Protein AF-A0A7V9IPS7-F1 (afdb_monomer)

Mean predicted aligned error: 5.64 Å

Sequence (61 aa):
MIRPHRKTSGRIIEELQDRLRALPIPVIGRIGDGALWLDLRCLRPSDEAAFVANLNALVTA

Radius of gyration: 12.07 Å; Cα contacts (8 Å, |Δi|>4): 55; chains: 1; bounding box: 23×17×37 Å

pLDDT: mean 83.04, std 9.98, range [46.97, 91.38]

Structure (mmCIF, N/CA/C/O backbone):
data_AF-A0A7V9IPS7-F1
#
_entry.id   AF-A0A7V9IPS7-F1
#
loop_
_atom_site.group_PDB
_atom_site.id
_atom_site.type_symbol
_atom_site.label_atom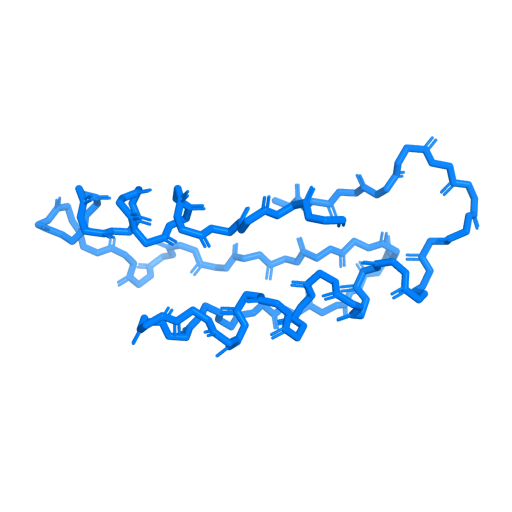_id
_atom_site.label_alt_id
_atom_site.label_comp_id
_atom_site.label_asym_id
_atom_site.label_entity_id
_atom_site.label_seq_id
_atom_site.pdbx_PDB_ins_code
_atom_site.Cartn_x
_atom_site.Cartn_y
_atom_site.Cartn_z
_atom_site.occupancy
_atom_site.B_iso_or_equiv
_atom_site.auth_seq_id
_atom_site.auth_comp_id
_atom_site.auth_asym_id
_atom_site.auth_atom_id
_atom_site.pdbx_PDB_model_num
ATOM 1 N N . MET A 1 1 ? 2.967 -10.835 -4.110 1.00 72.62 1 MET A N 1
ATOM 2 C CA . MET A 1 1 ? 3.228 -10.210 -5.425 1.00 72.62 1 MET A CA 1
ATOM 3 C C . MET A 1 1 ? 1.909 -10.130 -6.173 1.00 72.62 1 MET A C 1
ATOM 5 O O . MET A 1 1 ? 1.217 -11.137 -6.220 1.00 72.62 1 MET A O 1
ATOM 9 N N . ILE A 1 2 ? 1.547 -8.966 -6.707 1.00 79.31 2 ILE A N 1
ATOM 10 C CA . ILE A 1 2 ? 0.296 -8.739 -7.448 1.00 79.31 2 ILE A CA 1
ATOM 11 C C . ILE A 1 2 ? 0.647 -8.530 -8.925 1.00 79.31 2 ILE A C 1
ATOM 13 O O . ILE A 1 2 ? 1.575 -7.779 -9.228 1.00 79.31 2 ILE A O 1
ATOM 17 N N . ARG A 1 3 ? -0.075 -9.192 -9.837 1.00 78.12 3 ARG A N 1
ATOM 18 C CA . ARG A 1 3 ? 0.097 -9.064 -11.293 1.00 78.12 3 ARG A CA 1
ATOM 19 C C . ARG A 1 3 ? -1.226 -8.7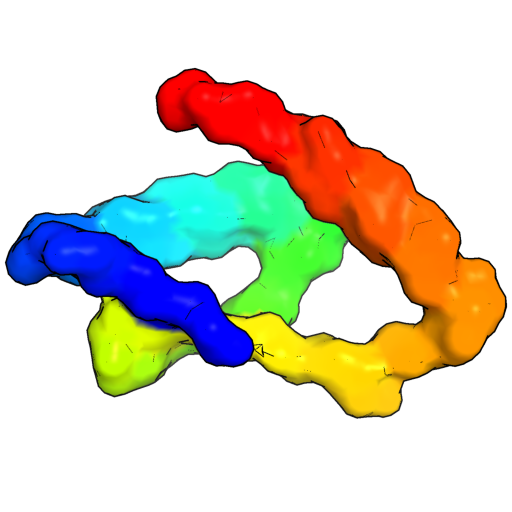30 -11.987 1.00 78.12 3 ARG A C 1
ATOM 21 O O . ARG A 1 3 ? -2.249 -9.300 -11.612 1.00 78.12 3 ARG A O 1
ATOM 28 N N . PRO A 1 4 ? -1.219 -7.865 -13.015 1.00 74.31 4 PRO A N 1
ATOM 29 C CA . PRO A 1 4 ? -2.397 -7.586 -13.822 1.00 74.31 4 PRO A CA 1
ATOM 30 C C .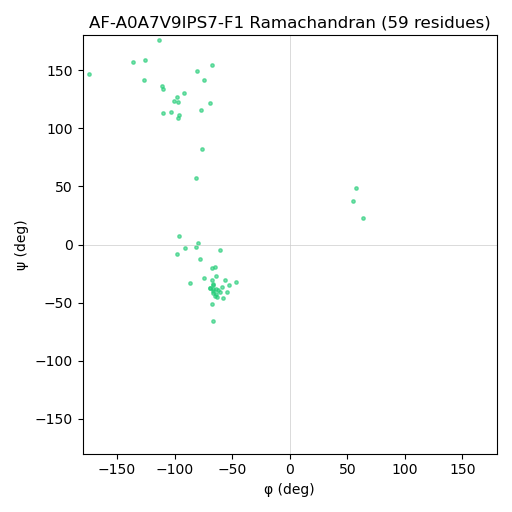 PRO A 1 4 ? -2.686 -8.758 -14.769 1.00 74.31 4 PRO A C 1
ATOM 32 O O . PRO A 1 4 ? -1.779 -9.350 -15.350 1.00 74.31 4 PRO A O 1
ATOM 35 N N . HIS A 1 5 ? -3.967 -9.068 -14.966 1.00 72.94 5 HIS A N 1
ATOM 36 C CA . HIS A 1 5 ? -4.410 -10.194 -15.799 1.00 72.94 5 HIS A CA 1
ATOM 37 C C . HIS A 1 5 ? -4.351 -9.914 -17.321 1.00 72.94 5 HIS A C 1
ATOM 39 O O . HIS A 1 5 ? -4.458 -10.833 -18.128 1.00 72.94 5 HIS A O 1
ATOM 45 N N . ARG A 1 6 ? -4.165 -8.653 -17.745 1.00 63.38 6 ARG A N 1
ATOM 46 C CA . ARG A 1 6 ? -4.019 -8.253 -19.161 1.00 63.38 6 ARG A CA 1
ATOM 47 C C . ARG A 1 6 ? -2.738 -7.439 -19.390 1.00 63.38 6 ARG A C 1
ATOM 49 O O . ARG A 1 6 ? -2.216 -6.818 -18.467 1.00 63.38 6 ARG A O 1
ATOM 56 N N . LYS A 1 7 ? -2.276 -7.407 -20.651 1.00 58.06 7 LYS A N 1
ATOM 57 C CA . LYS A 1 7 ? -1.026 -6.762 -21.121 1.00 58.06 7 LYS A CA 1
ATOM 58 C C . LYS A 1 7 ? -0.913 -5.240 -20.893 1.00 58.06 7 LYS A C 1
ATOM 60 O O . LYS A 1 7 ? 0.142 -4.675 -21.164 1.00 58.06 7 LYS A O 1
ATOM 65 N N . THR A 1 8 ? -1.942 -4.564 -20.383 1.00 55.62 8 THR A N 1
ATOM 66 C CA . THR A 1 8 ? -1.899 -3.135 -20.008 1.00 55.62 8 THR A CA 1
ATOM 67 C C . THR A 1 8 ? -1.255 -2.964 -18.626 1.00 55.62 8 THR A C 1
ATOM 69 O O . THR A 1 8 ? -1.881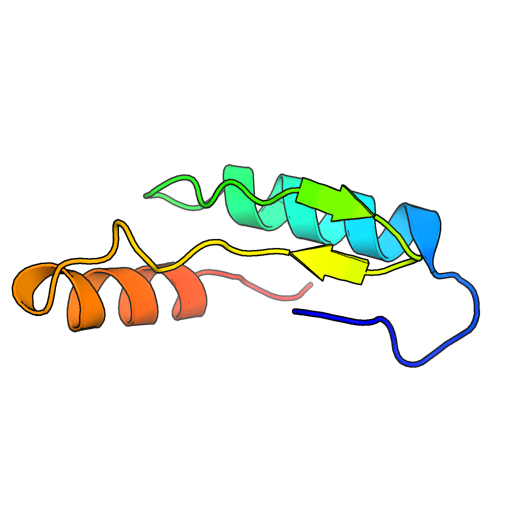 -2.501 -17.678 1.00 55.62 8 THR A O 1
ATOM 72 N N . SER A 1 9 ? -0.026 -3.456 -18.470 1.00 61.91 9 SER A N 1
ATOM 73 C CA . SER A 1 9 ? 0.464 -3.871 -17.151 1.00 61.91 9 SER A CA 1
ATOM 74 C C . SER A 1 9 ? 1.099 -2.762 -16.304 1.00 61.91 9 SER A C 1
ATOM 76 O O . SER A 1 9 ? 0.955 -2.813 -15.090 1.00 61.91 9 SER A O 1
ATOM 78 N N . GLY A 1 10 ? 1.774 -1.775 -16.908 1.00 71.25 10 GLY A N 1
ATOM 79 C CA . GLY A 1 10 ? 2.466 -0.700 -16.170 1.00 71.25 10 GLY A CA 1
ATOM 80 C C . GLY A 1 10 ? 1.498 0.217 -15.422 1.00 71.25 10 GLY A C 1
ATOM 81 O O . GLY A 1 10 ? 1.410 0.162 -14.199 1.00 71.25 10 GLY A O 1
ATOM 82 N N . ARG A 1 11 ? 0.678 0.960 -16.174 1.00 81.56 11 ARG A N 1
ATOM 83 C CA . ARG A 1 11 ? -0.253 1.953 -15.622 1.00 81.56 11 ARG A CA 1
ATOM 84 C C . ARG A 1 11 ? -1.199 1.390 -14.551 1.00 81.56 11 ARG A C 1
ATOM 86 O O . ARG A 1 11 ? -1.393 2.031 -13.530 1.00 81.56 11 ARG A O 1
ATOM 93 N N . ILE A 1 12 ? -1.730 0.176 -14.734 1.00 84.06 12 ILE A N 1
ATOM 94 C CA . ILE A 1 12 ? -2.627 -0.460 -13.747 1.00 84.06 12 ILE A CA 1
ATOM 95 C C . ILE A 1 12 ? -1.881 -0.795 -12.441 1.00 84.06 12 ILE A C 1
ATOM 97 O O . ILE A 1 12 ? -2.456 -0.708 -11.358 1.00 84.06 12 ILE A O 1
ATOM 101 N N . ILE A 1 13 ? -0.603 -1.177 -12.525 1.00 86.88 13 ILE A N 1
ATOM 102 C CA . ILE A 1 13 ? 0.253 -1.420 -11.356 1.00 86.88 13 ILE A CA 1
ATOM 103 C C . ILE A 1 13 ? 0.572 -0.103 -10.624 1.00 86.88 13 ILE A C 1
ATOM 105 O O . ILE A 1 13 ? 0.585 -0.086 -9.393 1.00 86.88 13 ILE A O 1
ATOM 109 N N . GLU A 1 14 ? 0.780 0.989 -11.360 1.00 86.31 14 GLU A N 1
ATOM 110 C CA . GLU A 1 14 ? 0.989 2.336 -10.809 1.00 86.31 14 GLU A CA 1
ATOM 111 C C . GLU A 1 14 ? -0.287 2.864 -10.127 1.00 86.31 14 GLU A C 1
ATOM 113 O O . GLU A 1 14 ? -0.255 3.178 -8.939 1.00 86.31 14 GLU A O 1
ATOM 118 N N . GLU A 1 15 ? -1.437 2.826 -10.813 1.00 87.56 15 GLU A N 1
ATOM 119 C CA . GLU A 1 15 ? -2.751 3.213 -10.268 1.00 87.56 15 GLU A CA 1
ATOM 120 C C . GLU A 1 15 ? -3.128 2.374 -9.027 1.00 87.56 15 GLU A C 1
ATOM 122 O O . GLU A 1 15 ? -3.683 2.900 -8.061 1.00 87.56 15 GLU A O 1
ATOM 127 N N . LEU A 1 16 ? -2.784 1.080 -8.995 1.00 87.44 16 LEU A N 1
ATOM 128 C CA . LEU A 1 16 ? -2.942 0.240 -7.803 1.00 87.44 16 LEU A CA 1
ATOM 129 C C . LEU A 1 16 ? -2.018 0.680 -6.656 1.00 87.44 16 LEU A C 1
ATOM 131 O O . LEU A 1 16 ? -2.450 0.704 -5.503 1.00 87.44 16 LEU A O 1
ATOM 135 N N . GLN A 1 17 ? -0.762 1.027 -6.949 1.00 89.00 17 GLN A N 1
ATOM 136 C CA . GLN A 1 17 ? 0.186 1.500 -5.941 1.00 89.00 17 GLN A CA 1
ATOM 137 C C . GLN A 1 17 ? -0.271 2.826 -5.317 1.00 89.00 17 GLN A C 1
ATOM 139 O O . GLN A 1 17 ? -0.198 2.966 -4.096 1.00 89.00 17 GLN A O 1
ATOM 144 N N . ASP A 1 18 ? -0.765 3.777 -6.110 1.00 90.25 18 ASP A N 1
ATOM 145 C CA . ASP A 1 18 ? -1.272 5.048 -5.580 1.00 90.25 18 ASP A CA 1
ATOM 146 C C . ASP A 1 18 ? -2.537 4.857 -4.736 1.00 90.25 18 ASP A C 1
ATOM 148 O O . ASP A 1 18 ? -2.652 5.442 -3.659 1.00 90.25 18 ASP A O 1
ATOM 152 N N . ARG A 1 19 ? -3.442 3.951 -5.128 1.00 89.81 19 ARG A N 1
ATOM 153 C CA . ARG A 1 19 ? -4.613 3.598 -4.300 1.00 89.81 19 ARG A CA 1
ATOM 154 C C . ARG A 1 19 ? -4.221 2.945 -2.974 1.00 89.81 19 ARG A C 1
ATOM 156 O O . ARG A 1 19 ? -4.825 3.258 -1.956 1.00 89.81 19 ARG A O 1
ATOM 163 N N . LEU A 1 20 ? -3.195 2.090 -2.963 1.00 89.88 20 LEU A N 1
ATOM 164 C CA . LEU A 1 20 ? -2.644 1.488 -1.739 1.00 89.88 20 LEU A CA 1
ATOM 165 C C . LEU A 1 20 ? -1.950 2.519 -0.829 1.00 89.88 20 LEU A C 1
ATOM 167 O O . LEU A 1 20 ? -1.983 2.377 0.394 1.00 89.88 20 LEU A O 1
ATOM 171 N N . ARG A 1 21 ? -1.364 3.575 -1.406 1.00 90.38 21 ARG A N 1
ATOM 172 C CA . ARG A 1 21 ? -0.815 4.731 -0.672 1.00 90.38 21 ARG A CA 1
ATOM 173 C C . ARG A 1 21 ? -1.897 5.660 -0.121 1.00 90.38 21 ARG A C 1
ATOM 175 O O . ARG A 1 21 ? -1.661 6.292 0.900 1.00 90.38 21 ARG A O 1
ATOM 182 N N . ALA A 1 22 ? -3.056 5.731 -0.775 1.00 90.94 22 ALA A N 1
ATOM 183 C CA . ALA A 1 22 ? -4.200 6.547 -0.365 1.00 90.94 22 ALA A CA 1
ATOM 184 C C . ALA A 1 22 ? -5.080 5.901 0.728 1.00 90.94 22 ALA A C 1
ATOM 186 O O . ALA A 1 22 ? -6.054 6.514 1.167 1.00 90.94 22 ALA A O 1
ATOM 187 N N . LEU A 1 23 ? -4.766 4.676 1.164 1.00 89.69 23 LEU A N 1
ATOM 188 C CA . LEU A 1 23 ? -5.444 4.022 2.286 1.00 89.69 23 LEU A CA 1
ATOM 189 C C . LEU A 1 23 ? -5.151 4.732 3.627 1.00 89.69 23 LEU A C 1
ATOM 191 O O . LEU A 1 23 ? -4.078 5.322 3.773 1.00 89.69 23 LEU A O 1
ATOM 195 N N . PRO A 1 24 ? -6.046 4.628 4.636 1.00 87.69 24 PRO A N 1
ATOM 196 C CA . PRO A 1 24 ? -5.845 5.224 5.964 1.00 87.69 24 PRO A CA 1
ATOM 197 C C . PRO A 1 24 ? -4.510 4.852 6.623 1.00 87.69 24 PRO A C 1
ATOM 199 O O . PRO A 1 24 ? -3.905 5.676 7.306 1.00 87.69 24 PRO A O 1
ATOM 202 N N . ILE A 1 25 ? -4.037 3.624 6.394 1.00 89.62 25 ILE A N 1
ATOM 203 C CA . ILE A 1 25 ? -2.661 3.205 6.660 1.00 89.62 25 ILE A CA 1
ATOM 204 C C . ILE A 1 25 ? -1.982 2.997 5.293 1.00 89.62 25 ILE A C 1
ATOM 206 O O . ILE A 1 25 ? -2.369 2.074 4.568 1.00 89.62 25 ILE A O 1
ATOM 210 N N . PRO A 1 26 ? -0.986 3.815 4.904 1.00 87.44 26 PRO A N 1
ATOM 211 C CA . PRO A 1 26 ? -0.397 3.751 3.569 1.00 87.44 26 PRO A CA 1
ATOM 212 C C . PRO A 1 26 ? 0.412 2.461 3.376 1.00 87.44 26 PRO A C 1
ATOM 214 O O . PRO A 1 26 ? 1.386 2.202 4.086 1.00 87.44 26 PRO A O 1
ATOM 217 N N . VAL A 1 27 ? 0.039 1.659 2.377 1.00 89.31 27 VAL A N 1
ATOM 218 C CA . VAL A 1 27 ? 0.714 0.395 2.048 1.00 89.31 27 VAL A CA 1
ATOM 219 C C . VAL A 1 27 ? 1.727 0.633 0.926 1.00 89.31 27 VAL A C 1
ATOM 221 O O . VAL A 1 27 ? 1.363 0.895 -0.220 1.00 89.31 27 VAL A O 1
ATOM 224 N N . ILE A 1 28 ? 3.020 0.530 1.246 1.00 87.44 28 ILE A N 1
ATOM 225 C CA . ILE A 1 28 ? 4.109 0.773 0.289 1.00 87.44 28 ILE A CA 1
ATOM 226 C C . ILE A 1 28 ? 4.618 -0.544 -0.303 1.00 87.44 28 ILE A C 1
ATOM 228 O O . ILE A 1 28 ? 5.081 -1.429 0.414 1.00 87.44 28 ILE A O 1
ATOM 232 N N . GLY A 1 29 ? 4.577 -0.645 -1.632 1.00 87.50 29 GLY A N 1
ATOM 233 C CA . GLY A 1 29 ? 5.199 -1.723 -2.399 1.00 87.50 29 GLY A CA 1
ATOM 234 C C . GLY A 1 29 ? 6.349 -1.247 -3.286 1.00 87.50 29 GLY A C 1
ATOM 23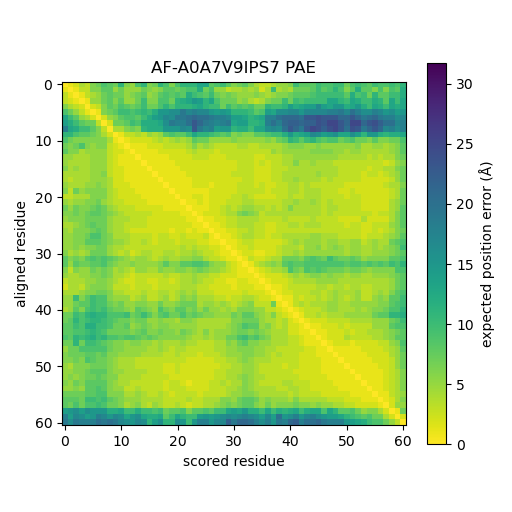5 O O . GLY A 1 29 ? 6.626 -0.051 -3.390 1.00 87.50 29 GLY A O 1
ATOM 236 N N . ARG A 1 30 ? 7.008 -2.200 -3.950 1.00 87.56 30 ARG A N 1
ATOM 237 C CA . ARG A 1 30 ? 7.974 -1.961 -5.036 1.00 87.56 30 ARG A CA 1
ATOM 238 C C . ARG A 1 30 ? 7.392 -2.451 -6.358 1.00 87.56 30 ARG A C 1
ATOM 240 O O . ARG A 1 30 ? 6.852 -3.553 -6.409 1.00 87.56 30 ARG A O 1
ATOM 247 N N . ILE A 1 31 ? 7.541 -1.678 -7.427 1.00 86.31 31 ILE A N 1
ATOM 248 C CA . ILE A 1 31 ? 7.162 -2.099 -8.782 1.00 86.31 31 ILE A CA 1
ATOM 249 C C . ILE A 1 31 ? 8.382 -2.729 -9.463 1.00 86.31 31 ILE A C 1
ATOM 251 O O . ILE A 1 31 ? 9.470 -2.156 -9.443 1.00 86.31 31 ILE A O 1
ATOM 255 N N . GLY A 1 32 ? 8.210 -3.911 -10.053 1.00 84.12 32 GLY A N 1
ATOM 256 C CA . GLY A 1 32 ? 9.270 -4.620 -10.772 1.00 84.12 32 GLY A CA 1
ATOM 257 C C . GLY A 1 32 ? 8.749 -5.877 -11.463 1.00 84.12 32 GLY A C 1
ATOM 258 O O . GLY A 1 32 ? 7.827 -6.520 -10.965 1.00 84.12 32 GLY A O 1
ATOM 259 N N . ASP A 1 33 ? 9.321 -6.220 -12.620 1.00 81.62 33 ASP A N 1
ATOM 260 C CA . ASP A 1 33 ? 8.918 -7.378 -13.441 1.00 81.62 33 ASP A CA 1
ATOM 261 C C . ASP A 1 33 ? 7.413 -7.383 -13.817 1.00 81.62 33 ASP A C 1
ATOM 263 O O . ASP A 1 33 ? 6.726 -8.406 -13.796 1.00 81.62 33 ASP A O 1
ATOM 267 N N . GLY A 1 34 ? 6.850 -6.198 -14.091 1.00 80.38 34 GLY A N 1
ATOM 268 C CA . GLY A 1 34 ? 5.417 -6.030 -14.381 1.00 80.38 34 GLY A CA 1
ATOM 269 C C . GLY A 1 34 ? 4.491 -6.401 -13.213 1.00 80.38 34 GLY A C 1
ATOM 270 O O . GLY A 1 34 ? 3.333 -6.759 -13.436 1.00 80.38 34 GLY A O 1
ATOM 271 N N . ALA A 1 35 ? 5.003 -6.371 -11.980 1.00 85.00 35 ALA A N 1
ATOM 272 C CA . ALA A 1 35 ? 4.298 -6.768 -10.770 1.00 85.00 35 ALA A CA 1
ATOM 273 C C . ALA A 1 35 ? 4.518 -5.774 -9.618 1.00 85.00 35 ALA A C 1
ATOM 275 O O . ALA A 1 35 ? 5.527 -5.067 -9.563 1.00 85.00 35 ALA A O 1
ATOM 276 N N . LEU A 1 36 ? 3.580 -5.764 -8.668 1.00 87.75 36 LEU A N 1
ATOM 277 C CA . LEU A 1 36 ? 3.681 -5.021 -7.415 1.00 87.75 36 LEU A CA 1
ATOM 278 C C . LEU A 1 36 ? 4.082 -5.979 -6.289 1.00 87.75 36 LEU A C 1
ATOM 280 O O . LEU A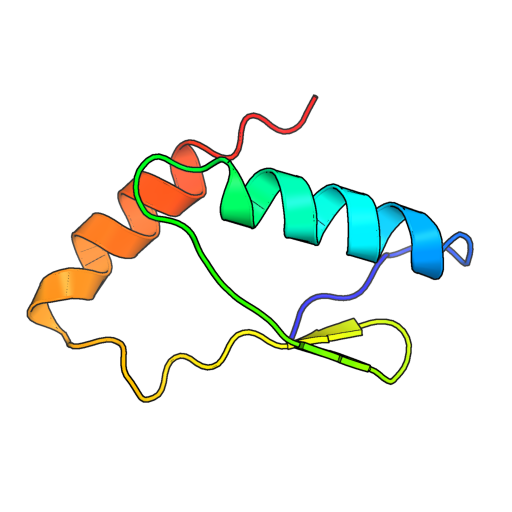 1 36 ? 3.420 -6.987 -6.013 1.00 87.75 36 LEU A O 1
ATOM 284 N N . TRP A 1 37 ? 5.184 -5.658 -5.629 1.00 88.12 37 TRP A N 1
ATOM 285 C CA . TRP A 1 37 ? 5.777 -6.429 -4.549 1.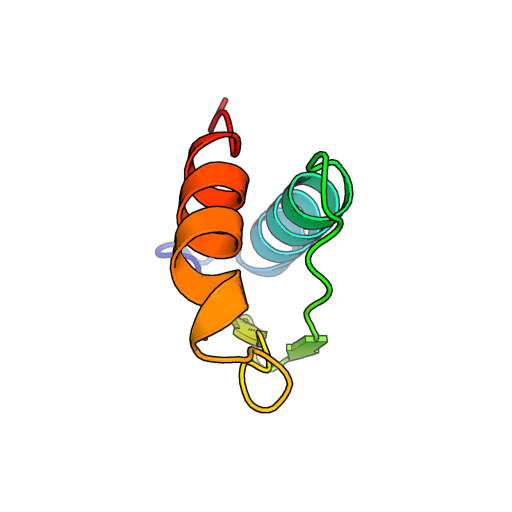00 88.12 37 TRP A CA 1
ATOM 286 C C . TRP A 1 37 ? 5.465 -5.756 -3.218 1.00 88.12 37 TRP A C 1
ATOM 288 O O . TRP A 1 37 ? 5.934 -4.651 -2.959 1.00 88.12 37 TRP A O 1
ATOM 298 N N . LEU A 1 38 ? 4.676 -6.427 -2.381 1.00 87.94 38 LEU A N 1
ATOM 299 C CA . LEU A 1 38 ? 4.422 -6.029 -0.999 1.00 87.94 38 LEU A CA 1
ATOM 300 C C . LEU A 1 38 ? 5.338 -6.846 -0.090 1.00 87.94 38 LEU A C 1
ATOM 302 O O . LEU A 1 38 ? 5.362 -8.074 -0.197 1.00 87.94 38 LEU A O 1
ATOM 306 N N . ASP A 1 39 ? 6.093 -6.170 0.773 1.00 85.81 39 ASP A N 1
ATOM 307 C CA . ASP A 1 39 ? 6.953 -6.817 1.761 1.00 85.81 39 ASP A CA 1
ATOM 308 C C . ASP A 1 39 ? 6.223 -6.887 3.103 1.00 85.81 39 ASP A C 1
ATOM 310 O O . ASP A 1 39 ? 6.000 -5.870 3.755 1.00 85.81 39 ASP A O 1
ATOM 314 N N . LEU A 1 40 ? 5.823 -8.097 3.493 1.00 83.06 40 LEU A N 1
ATOM 315 C CA . LEU A 1 40 ? 5.082 -8.342 4.732 1.00 83.06 40 LEU A CA 1
ATOM 316 C C . LEU A 1 40 ? 5.992 -8.771 5.893 1.00 83.06 40 LEU A C 1
ATOM 318 O O . LEU A 1 40 ? 5.488 -9.115 6.954 1.00 83.06 40 LEU A O 1
ATOM 322 N N . ARG A 1 41 ? 7.327 -8.742 5.746 1.00 82.44 41 ARG A N 1
ATOM 323 C CA . ARG A 1 41 ? 8.249 -9.176 6.819 1.00 82.44 41 ARG A CA 1
ATOM 324 C C . ARG A 1 41 ? 8.226 -8.245 8.034 1.00 82.44 41 ARG A C 1
ATOM 326 O O . ARG A 1 41 ? 8.611 -8.659 9.121 1.00 82.44 41 ARG A O 1
ATOM 333 N N . CYS A 1 42 ? 7.760 -7.011 7.848 1.00 83.19 42 CYS A N 1
ATOM 334 C CA . CYS A 1 42 ? 7.522 -6.044 8.919 1.00 83.19 42 CYS A CA 1
ATOM 335 C C . CYS A 1 42 ? 6.089 -6.093 9.487 1.00 83.19 42 CYS A C 1
ATOM 337 O O . CYS A 1 42 ? 5.794 -5.338 10.413 1.00 83.19 42 CYS A O 1
ATOM 339 N N . LEU A 1 43 ? 5.192 -6.935 8.953 1.00 85.50 43 LEU A N 1
ATOM 340 C CA . LEU A 1 43 ? 3.840 -7.090 9.488 1.00 85.50 43 LEU A CA 1
ATOM 341 C C . LEU A 1 43 ? 3.899 -7.949 10.756 1.00 85.50 43 LEU A C 1
ATOM 343 O O . LEU A 1 43 ? 4.269 -9.122 10.712 1.00 85.50 43 LEU A O 1
ATOM 347 N N . ARG A 1 44 ? 3.546 -7.360 11.901 1.00 89.81 44 ARG A N 1
ATOM 348 C CA . ARG A 1 44 ? 3.471 -8.084 13.177 1.00 89.81 44 ARG A CA 1
ATOM 349 C C . ARG A 1 44 ? 2.140 -8.846 13.253 1.00 89.81 44 ARG A C 1
ATOM 351 O O . ARG A 1 44 ? 1.140 -8.317 12.768 1.00 89.81 44 ARG A O 1
ATOM 358 N N . PRO A 1 45 ? 2.068 -10.006 13.935 1.00 89.06 45 PRO A N 1
ATOM 359 C CA . PRO A 1 45 ? 0.810 -10.746 14.099 1.00 89.06 45 PRO A CA 1
ATOM 360 C C . PRO A 1 45 ? -0.322 -9.918 14.730 1.00 89.06 45 PRO A C 1
ATOM 362 O O . PRO A 1 45 ? -1.486 -10.102 14.398 1.00 89.06 45 PRO A O 1
ATOM 365 N N . SER A 1 46 ? 0.015 -8.957 15.601 1.00 89.50 46 SER A N 1
ATOM 366 C CA . SER A 1 46 ? -0.937 -8.007 16.198 1.00 89.50 46 SER A CA 1
ATOM 367 C C . SER A 1 46 ? -1.604 -7.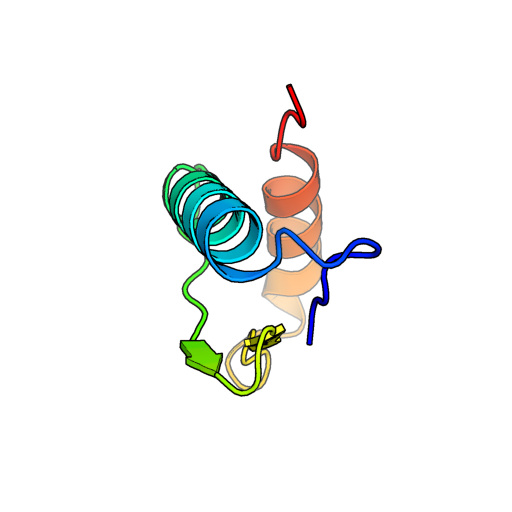071 15.188 1.00 89.50 46 SER A C 1
ATOM 369 O O . SER A 1 46 ? -2.708 -6.591 15.432 1.00 89.50 46 SER A O 1
ATOM 371 N N . ASP A 1 47 ? -0.931 -6.791 14.072 1.00 88.38 47 ASP A N 1
ATOM 372 C CA . ASP A 1 47 ? -1.344 -5.787 13.092 1.00 88.38 47 ASP A CA 1
ATOM 373 C C . ASP A 1 47 ? -2.087 -6.419 11.905 1.00 88.38 47 ASP A C 1
ATOM 375 O O . ASP A 1 47 ? -2.645 -5.701 11.079 1.00 88.38 47 ASP A O 1
ATOM 379 N N . GLU A 1 48 ? -2.118 -7.753 11.808 1.00 89.50 48 GLU A N 1
ATOM 380 C CA . GLU A 1 48 ? -2.704 -8.489 10.681 1.00 89.50 48 GLU A CA 1
ATOM 381 C C . GLU A 1 48 ? -4.184 -8.137 10.469 1.00 89.50 48 GLU A C 1
ATOM 383 O O . GLU A 1 48 ? -4.592 -7.801 9.356 1.00 89.50 48 GLU A O 1
ATOM 388 N N . ALA A 1 49 ? -4.977 -8.106 11.544 1.00 91.38 49 ALA A N 1
ATOM 389 C CA . ALA A 1 49 ? -6.390 -7.732 11.480 1.00 91.38 49 ALA A CA 1
ATOM 390 C C . ALA A 1 49 ? -6.593 -6.281 10.997 1.00 91.38 49 ALA A C 1
ATOM 392 O O . ALA A 1 49 ? -7.488 -6.011 10.194 1.00 91.38 49 ALA A O 1
ATOM 393 N N . ALA A 1 50 ? -5.735 -5.353 11.437 1.00 89.56 50 ALA A N 1
ATOM 394 C CA . ALA A 1 50 ? -5.767 -3.960 10.994 1.00 89.56 50 ALA A CA 1
ATOM 395 C C . ALA A 1 50 ? -5.332 -3.821 9.525 1.00 89.56 50 ALA A C 1
ATOM 397 O O . ALA A 1 50 ? -5.927 -3.047 8.778 1.00 89.56 50 ALA A O 1
ATOM 398 N N . PHE A 1 51 ? -4.347 -4.608 9.083 1.00 89.62 51 PHE A N 1
ATOM 399 C CA . PHE A 1 51 ? -3.905 -4.658 7.691 1.00 89.62 51 PHE A CA 1
ATOM 400 C C . PHE A 1 51 ? -5.000 -5.196 6.758 1.00 89.62 51 PHE A C 1
ATOM 402 O O . PHE A 1 51 ? -5.266 -4.585 5.724 1.00 89.62 51 PHE A O 1
ATOM 409 N N . VAL A 1 52 ? -5.698 -6.271 7.143 1.00 90.56 52 VAL A N 1
ATOM 410 C CA . VAL A 1 52 ? -6.848 -6.804 6.388 1.00 90.56 52 VAL A CA 1
ATOM 411 C C . VAL A 1 52 ? -7.995 -5.788 6.335 1.00 90.56 52 VAL A C 1
ATOM 413 O O . VAL A 1 52 ? -8.536 -5.538 5.258 1.00 90.56 52 VAL A 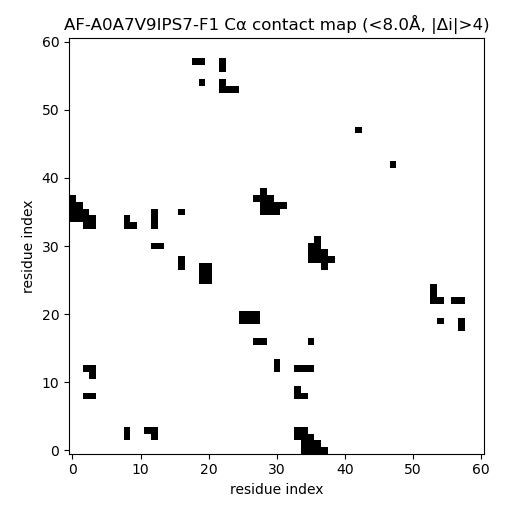O 1
ATOM 416 N N . ALA A 1 53 ? -8.335 -5.143 7.456 1.00 91.06 53 ALA A N 1
ATOM 417 C CA . ALA A 1 53 ? -9.352 -4.089 7.483 1.00 91.06 53 ALA A CA 1
ATOM 418 C C . ALA A 1 53 ? -8.981 -2.894 6.582 1.00 91.06 53 ALA A C 1
ATOM 420 O O . ALA A 1 53 ? -9.829 -2.382 5.854 1.00 91.06 53 ALA A O 1
ATOM 421 N N . ASN A 1 54 ? -7.708 -2.495 6.576 1.00 90.88 54 ASN A N 1
ATOM 422 C CA . ASN A 1 54 ? -7.189 -1.431 5.722 1.00 90.88 54 ASN A CA 1
ATOM 423 C C . ASN A 1 54 ? -7.219 -1.814 4.230 1.00 90.88 54 ASN A C 1
ATOM 425 O O . ASN A 1 54 ? -7.607 -0.994 3.403 1.00 90.88 54 ASN A O 1
ATOM 429 N N . LEU A 1 55 ? -6.894 -3.062 3.871 1.00 89.38 55 LEU A N 1
ATOM 430 C CA . LEU A 1 55 ? -7.030 -3.553 2.493 1.00 89.38 55 LEU A CA 1
ATOM 431 C C . LEU A 1 55 ? -8.493 -3.638 2.031 1.00 89.38 55 LEU A C 1
ATOM 433 O O . LEU A 1 55 ? -8.767 -3.360 0.867 1.00 89.38 55 LEU A O 1
ATOM 437 N N . ASN A 1 56 ? -9.440 -3.952 2.919 1.00 88.62 56 ASN A N 1
ATOM 438 C CA . ASN A 1 56 ? -10.872 -3.931 2.591 1.00 88.62 56 ASN A CA 1
ATOM 439 C C . ASN A 1 56 ? -11.399 -2.517 2.271 1.00 88.62 56 ASN A C 1
ATOM 441 O O . ASN A 1 56 ? -12.427 -2.390 1.611 1.00 88.62 56 ASN A O 1
ATOM 445 N N . ALA A 1 57 ? -10.694 -1.455 2.679 1.00 86.50 57 ALA A N 1
ATOM 446 C CA . ALA A 1 57 ? -11.003 -0.079 2.285 1.00 86.50 57 ALA A CA 1
ATOM 447 C C . ALA A 1 57 ? -10.499 0.287 0.868 1.00 86.50 57 ALA A C 1
ATOM 449 O O . ALA A 1 57 ? -10.699 1.414 0.410 1.00 86.50 57 ALA A O 1
ATOM 450 N N . LEU A 1 58 ? -9.867 -0.643 0.138 1.00 85.75 58 LEU A N 1
ATOM 451 C CA . LEU A 1 58 ? -9.420 -0.445 -1.242 1.00 85.75 58 LEU A CA 1
ATOM 452 C C . LEU A 1 58 ? -10.621 -0.529 -2.212 1.00 85.75 58 LEU A C 1
ATOM 454 O O . LEU A 1 58 ? -10.883 -1.560 -2.826 1.00 85.75 58 LEU A O 1
ATOM 458 N N . VAL A 1 59 ? -11.351 0.587 -2.341 1.00 72.75 59 VAL A N 1
ATOM 459 C CA . VAL A 1 59 ? -12.700 0.726 -2.950 1.00 72.75 59 VAL A CA 1
ATOM 460 C C . VAL A 1 59 ? -12.920 0.029 -4.305 1.00 72.75 59 VAL A C 1
ATOM 462 O O . VAL A 1 59 ? -14.027 -0.416 -4.580 1.00 72.75 59 VAL A O 1
ATOM 465 N N . THR A 1 60 ? -11.893 -0.080 -5.155 1.00 57.09 60 THR A N 1
ATOM 466 C CA . THR A 1 60 ? -11.963 -0.784 -6.458 1.00 57.09 60 THR A CA 1
ATOM 467 C C . THR A 1 60 ? -13.047 -0.249 -7.425 1.00 57.09 60 THR A C 1
ATOM 469 O O . THR A 1 60 ? -13.795 -1.004 -8.037 1.00 57.09 60 THR A O 1
ATOM 472 N N . ALA A 1 61 ? -13.071 1.084 -7.585 1.00 46.97 61 ALA A N 1
ATOM 473 C CA . ALA A 1 61 ? -13.598 1.793 -8.766 1.00 46.97 61 ALA A CA 1
ATOM 474 C C . ALA A 1 61 ? -12.848 1.421 -10.057 1.00 46.97 61 ALA A C 1
ATOM 476 O O . ALA A 1 61 ? -11.623 1.146 -9.922 1.00 46.97 61 ALA A O 1
#

Secondary structure (DSSP, 8-state):
-B--SSS-HHHHHHHHHHHHHTSSS---EEEETTEEEE--TT--GGGHHHHHHHHHT----

Foldseek 3Di:
DAADPDPVQPVVQVVLQVLCCVFPPRFHFDDDPSGTGGDCPPPDPVCVVVVVVRVVPSVPD

Nearest PDB structures (foldseek):
  8uzw-assembly1_B  TM=9.275E-01  e=6.762E-03  Escherichia coli K-12
  3w1h-assembly1_A  TM=7.295E-01  e=6.355E-01  Aquifex aeolicus VF5

Solvent-accessible surface area (backbone atoms only — not comparable to full-atom values): 3843 Å² total; per-residue (Å²): 113,48,69,66,97,54,93,71,32,63,66,56,48,51,57,49,47,54,52,35,47,70,33,99,67,62,48,75,63,48,82,55,95,66,26,39,38,65,77,62,88,82,62,48,84,88,45,47,66,58,51,52,56,46,56,70,64,60,79,78,127